Protein AF-A0A1R1C5D7-F1 (afdb_monomer_lite)

Secondary structure (DSSP, 8-state):
-------TT----HHHHHHHHHHHHHHHHHHHT---PBP-SSS--B-EEE--SS---SSEEEPHHHHHHHHHHHHHHHHHHHHHTT-

Radius of gyration: 28.99 Å; chains: 1; bounding box: 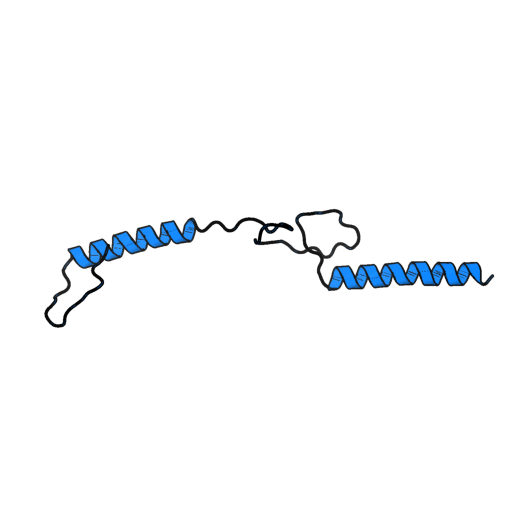55×19×82 Å

Sequence (87 aa):
MAKDNWGLGDTVRPADMN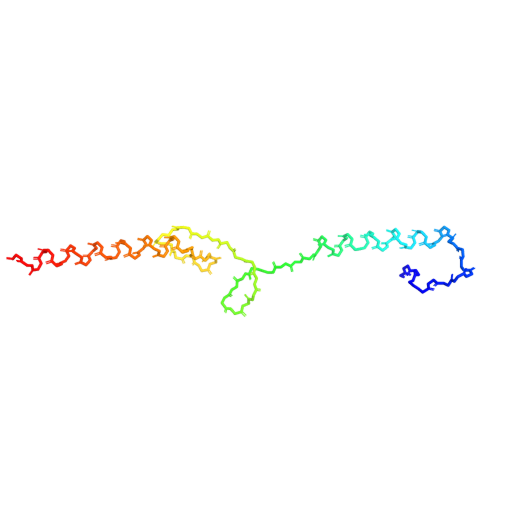EIGSEINQLRTDVDNIEIPDGTTTQKGIVQSSNSTTGTSQTLVATEKAVGDALVQAKAYVDQENLWGAL

Structure (mmCIF, N/CA/C/O backbone):
data_AF-A0A1R1C5D7-F1
#
_entry.id   AF-A0A1R1C5D7-F1
#
loop_
_atom_site.group_PDB
_atom_site.id
_atom_site.type_symbol
_atom_site.label_atom_id
_atom_site.label_alt_id
_atom_site.label_comp_id
_atom_site.label_asym_id
_atom_site.label_entity_id
_atom_site.label_seq_id
_atom_site.pdbx_PDB_ins_code
_atom_site.Cartn_x
_atom_site.Cartn_y
_atom_site.Cartn_z
_atom_site.occupancy
_atom_site.B_iso_or_equiv
_atom_site.auth_seq_id
_atom_site.auth_comp_id
_atom_site.auth_asym_id
_atom_site.auth_atom_id
_atom_site.pdbx_PDB_model_num
ATOM 1 N N . MET A 1 1 ? 13.584 -5.045 -29.139 1.00 84.12 1 MET A N 1
ATOM 2 C CA . MET A 1 1 ? 14.258 -4.816 -27.859 1.00 84.12 1 MET A CA 1
ATOM 3 C C . MET A 1 1 ? 15.682 -4.395 -28.148 1.00 84.12 1 MET A C 1
ATOM 5 O O . MET A 1 1 ? 16.207 -4.880 -29.147 1.00 84.12 1 MET A O 1
ATOM 9 N N . ALA A 1 2 ? 16.264 -3.488 -27.367 1.00 93.88 2 ALA A N 1
ATOM 10 C CA . ALA A 1 2 ? 17.638 -3.064 -27.543 1.00 93.88 2 ALA A CA 1
ATOM 11 C C . ALA A 1 2 ? 18.560 -4.266 -27.366 1.00 93.88 2 ALA A C 1
ATOM 13 O O . ALA A 1 2 ? 18.293 -5.182 -26.585 1.00 93.88 2 ALA A O 1
ATOM 14 N N . LYS A 1 3 ? 19.655 -4.263 -28.119 1.00 93.62 3 LYS A N 1
ATOM 15 C CA . LYS A 1 3 ? 20.647 -5.329 -28.061 1.00 93.62 3 LYS A CA 1
ATOM 16 C C . LYS A 1 3 ? 21.225 -5.458 -26.645 1.00 93.62 3 LYS A C 1
ATOM 18 O O . LYS A 1 3 ? 21.792 -4.504 -26.115 1.00 93.62 3 LYS A O 1
ATOM 23 N N . ASP A 1 4 ? 21.146 -6.660 -26.085 1.00 94.06 4 ASP A N 1
ATOM 24 C CA . ASP A 1 4 ? 21.640 -7.025 -24.752 1.00 94.06 4 ASP A CA 1
ATOM 25 C C . ASP A 1 4 ? 22.912 -7.894 -24.794 1.00 94.06 4 ASP A C 1
ATOM 27 O O . ASP A 1 4 ? 23.724 -7.864 -23.873 1.00 94.06 4 ASP A O 1
ATOM 31 N N . ASN A 1 5 ? 23.141 -8.617 -25.890 1.00 93.25 5 ASN A N 1
ATOM 32 C CA . ASN A 1 5 ? 24.310 -9.473 -26.079 1.00 93.25 5 ASN A CA 1
ATOM 33 C C . ASN A 1 5 ? 25.410 -8.785 -26.912 1.00 93.25 5 ASN A C 1
ATOM 35 O O . ASN A 1 5 ? 25.551 -9.035 -28.113 1.00 93.25 5 ASN A O 1
ATOM 39 N N . TRP A 1 6 ? 26.172 -7.882 -26.290 1.00 95.31 6 TRP A N 1
ATOM 40 C CA . TRP A 1 6 ? 27.303 -7.182 -26.917 1.00 95.31 6 TRP A CA 1
ATOM 41 C C . TRP A 1 6 ? 28.597 -8.004 -26.876 1.00 95.31 6 TRP A C 1
ATOM 43 O O . TRP A 1 6 ? 28.975 -8.545 -25.839 1.00 95.31 6 TRP A O 1
ATOM 53 N N . GLY A 1 7 ? 29.313 -8.054 -27.998 1.00 95.19 7 GLY A N 1
ATOM 54 C CA . GLY A 1 7 ? 30.637 -8.657 -28.126 1.00 95.19 7 GLY A CA 1
ATOM 55 C C . GLY A 1 7 ? 31.760 -7.623 -28.246 1.00 95.19 7 GLY A C 1
ATOM 56 O O . GLY A 1 7 ? 31.546 -6.480 -28.637 1.00 95.19 7 GLY A O 1
ATOM 57 N N . LEU A 1 8 ? 32.997 -8.052 -27.974 1.00 92.62 8 LEU A N 1
ATOM 58 C CA . LEU A 1 8 ? 34.203 -7.203 -28.021 1.00 92.62 8 LEU A CA 1
ATOM 59 C C . LEU A 1 8 ? 34.503 -6.586 -29.402 1.00 92.62 8 LEU A C 1
ATOM 61 O O . LEU A 1 8 ? 35.261 -5.625 -29.480 1.00 92.62 8 LEU A O 1
ATOM 65 N N . GLY A 1 9 ? 33.944 -7.140 -30.482 1.00 94.38 9 GLY A N 1
ATOM 66 C CA . GLY A 1 9 ? 34.092 -6.616 -31.846 1.00 94.38 9 GLY A CA 1
ATOM 67 C C . GLY A 1 9 ? 32.937 -5.728 -32.312 1.00 94.38 9 GLY A C 1
ATOM 68 O O . GLY A 1 9 ? 32.970 -5.234 -33.438 1.00 94.38 9 GLY A O 1
ATOM 69 N N . ASP A 1 10 ? 31.906 -5.545 -31.490 1.00 95.88 10 ASP A N 1
ATOM 70 C CA . ASP A 1 10 ? 30.743 -4.761 -31.878 1.00 95.88 10 ASP A CA 1
ATOM 71 C C . ASP A 1 10 ? 31.023 -3.260 -31.787 1.00 95.88 10 ASP A C 1
ATOM 73 O O . ASP A 1 10 ? 31.682 -2.772 -30.872 1.00 95.88 10 ASP A O 1
ATOM 77 N N . THR A 1 11 ? 30.472 -2.505 -32.735 1.00 93.88 11 THR A N 1
ATOM 78 C CA . THR A 1 11 ? 30.464 -1.040 -32.700 1.00 93.88 11 THR A CA 1
ATOM 79 C C . THR A 1 11 ? 29.030 -0.558 -32.552 1.00 93.88 11 THR A C 1
ATOM 81 O O . THR A 1 11 ? 28.137 -1.066 -33.229 1.00 93.88 11 THR A O 1
ATOM 84 N N . VAL A 1 12 ? 28.813 0.429 -31.683 1.00 94.56 12 VAL A N 1
ATOM 85 C CA . VAL A 1 12 ? 27.495 1.040 -31.484 1.00 94.56 12 VAL A CA 1
ATOM 86 C C . VAL A 1 12 ? 27.075 1.781 -32.749 1.00 94.56 12 VAL A C 1
ATOM 88 O O . VAL A 1 12 ? 27.792 2.650 -33.248 1.00 94.56 12 VAL A O 1
ATOM 91 N N . ARG A 1 13 ? 25.893 1.453 -33.260 1.00 95.38 13 ARG A N 1
ATOM 92 C CA . ARG A 1 13 ? 25.267 2.112 -34.405 1.00 95.38 13 ARG A CA 1
ATOM 93 C C . ARG A 1 13 ? 24.129 3.011 -33.916 1.00 95.38 13 ARG A C 1
ATOM 95 O O . ARG A 1 13 ? 23.529 2.735 -32.879 1.00 95.38 13 ARG A O 1
ATOM 102 N N . PRO A 1 14 ? 23.741 4.039 -34.690 1.00 95.75 14 PRO A N 1
ATOM 103 C CA . PRO A 1 14 ? 22.606 4.894 -34.335 1.00 95.75 14 PRO A CA 1
ATOM 104 C C . PRO A 1 14 ? 21.295 4.129 -34.089 1.00 95.75 14 PRO A C 1
ATOM 106 O O . PRO A 1 14 ? 20.517 4.510 -33.221 1.00 95.75 14 PRO A O 1
ATOM 109 N N . ALA A 1 15 ? 21.062 3.030 -34.816 1.00 94.44 15 ALA A N 1
ATOM 110 C CA . ALA A 1 15 ? 19.895 2.172 -34.610 1.00 94.44 15 ALA A CA 1
ATOM 111 C C . ALA A 1 15 ? 19.852 1.577 -33.194 1.00 94.44 15 ALA A C 1
ATOM 113 O O . ALA A 1 15 ? 18.798 1.595 -32.568 1.00 94.44 15 ALA A O 1
ATOM 114 N N . ASP A 1 16 ? 21.004 1.153 -32.665 1.00 95.06 16 ASP A N 1
ATOM 115 C CA . ASP A 1 16 ? 21.095 0.572 -31.326 1.00 95.06 16 ASP A CA 1
ATOM 116 C C . ASP A 1 16 ? 20.705 1.627 -30.262 1.00 95.06 16 ASP A C 1
ATOM 118 O O . ASP A 1 16 ? 19.991 1.330 -29.308 1.00 95.06 16 ASP A O 1
ATOM 122 N N . MET A 1 17 ? 21.078 2.900 -30.465 1.00 94.75 17 MET A N 1
ATOM 123 C CA . MET A 1 17 ? 20.669 4.009 -29.585 1.00 94.75 17 MET A CA 1
ATOM 124 C C . MET A 1 17 ? 19.176 4.347 -29.694 1.00 94.75 17 MET A C 1
ATOM 126 O O . MET A 1 17 ? 18.541 4.668 -28.689 1.00 94.75 17 MET A O 1
ATOM 130 N N . ASN A 1 18 ? 18.607 4.276 -30.899 1.00 95.94 18 ASN A N 1
ATOM 131 C CA . ASN A 1 18 ? 17.178 4.509 -31.113 1.00 95.94 18 ASN A CA 1
ATOM 132 C C . ASN A 1 18 ? 16.324 3.424 -30.444 1.00 95.94 18 ASN A C 1
ATOM 134 O O . ASN A 1 18 ? 15.299 3.740 -29.841 1.00 95.94 18 ASN A O 1
ATOM 138 N N . GLU A 1 19 ? 16.754 2.163 -30.517 1.00 96.56 19 GLU A N 1
ATOM 139 C CA . GLU A 1 19 ? 16.093 1.043 -29.843 1.00 96.56 19 GLU A CA 1
ATOM 140 C C . GLU A 1 19 ? 16.108 1.226 -28.322 1.00 96.56 19 GLU A C 1
ATOM 142 O O . GLU A 1 19 ? 15.051 1.142 -27.701 1.00 96.56 19 GLU A O 1
ATOM 147 N N . ILE A 1 20 ? 17.258 1.594 -27.740 1.00 96.50 20 ILE A N 1
ATOM 148 C CA . ILE A 1 20 ? 17.363 1.938 -26.311 1.00 96.50 20 ILE A CA 1
ATOM 149 C C . ILE A 1 20 ? 16.402 3.079 -25.953 1.00 96.50 20 ILE A C 1
ATOM 151 O O . ILE A 1 20 ? 15.679 3.000 -24.963 1.00 96.50 20 ILE A O 1
ATOM 155 N N . GLY A 1 21 ? 16.357 4.145 -26.759 1.00 96.50 21 GLY A N 1
ATOM 156 C CA . GLY A 1 21 ? 15.451 5.271 -26.527 1.00 96.50 21 GLY A CA 1
ATOM 157 C C . GLY A 1 21 ? 13.974 4.865 -26.554 1.00 96.50 21 GLY A C 1
ATOM 158 O O . GLY A 1 21 ? 13.191 5.310 -25.713 1.00 96.50 21 GLY A O 1
ATOM 159 N N . SER A 1 22 ? 13.595 3.988 -27.487 1.00 97.31 22 SER A N 1
ATOM 160 C CA . SER A 1 22 ? 12.242 3.434 -27.563 1.00 97.31 22 SER A CA 1
ATOM 161 C C . SER A 1 22 ? 11.904 2.596 -26.333 1.00 97.31 22 SER A C 1
ATOM 163 O O . SER A 1 22 ? 10.817 2.742 -25.779 1.00 97.31 22 SER A O 1
ATOM 165 N N . GLU A 1 23 ? 12.823 1.746 -25.883 1.00 97.25 23 GLU A N 1
ATOM 166 C CA . GLU A 1 23 ? 12.616 0.931 -24.686 1.00 97.25 23 GLU A CA 1
ATOM 167 C C . GLU A 1 23 ? 12.522 1.758 -23.416 1.00 97.25 23 GLU A C 1
ATOM 169 O O . GLU A 1 23 ? 11.655 1.497 -22.596 1.00 97.25 23 GLU A O 1
ATOM 174 N N . ILE A 1 24 ? 13.350 2.790 -23.257 1.00 97.25 24 ILE A N 1
ATOM 175 C CA . ILE A 1 24 ? 1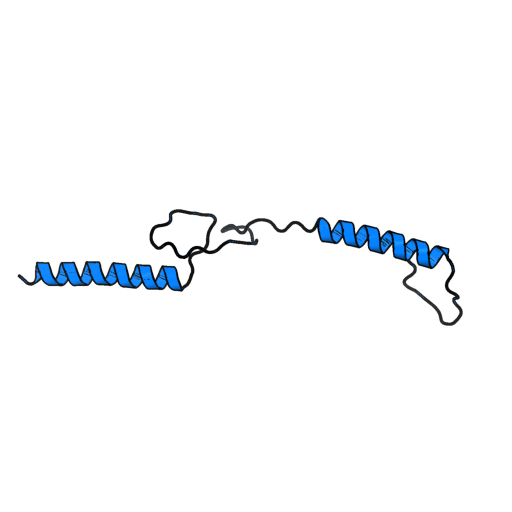3.262 3.699 -22.107 1.00 97.25 24 ILE A CA 1
ATOM 176 C C . ILE A 1 24 ? 11.895 4.385 -22.066 1.00 97.25 24 ILE A C 1
ATOM 178 O O . ILE A 1 24 ? 11.319 4.554 -20.991 1.00 97.25 24 ILE A O 1
ATOM 182 N N . ASN A 1 25 ? 11.361 4.783 -23.223 1.00 97.44 25 ASN A N 1
ATOM 183 C CA . ASN A 1 25 ? 10.025 5.364 -23.287 1.00 97.44 25 ASN A CA 1
ATOM 184 C C . ASN A 1 25 ? 8.947 4.340 -22.915 1.00 97.44 25 ASN A C 1
ATOM 186 O O . ASN A 1 25 ? 8.048 4.689 -22.155 1.00 97.44 25 ASN A O 1
ATOM 190 N N . GLN A 1 26 ? 9.071 3.092 -23.375 1.00 97.12 26 GLN A N 1
ATOM 191 C CA . GLN A 1 26 ? 8.161 2.019 -22.980 1.00 97.12 26 GLN A CA 1
ATOM 192 C C . GLN A 1 26 ? 8.246 1.734 -21.477 1.00 97.12 26 GLN A C 1
ATOM 194 O O . GLN A 1 26 ? 7.222 1.717 -20.813 1.00 97.12 26 GLN A O 1
ATOM 199 N N . LEU A 1 27 ? 9.450 1.613 -20.912 1.00 97.25 27 LEU A N 1
ATOM 200 C CA . LEU A 1 27 ? 9.657 1.396 -19.479 1.00 97.25 27 LEU A CA 1
ATOM 201 C C . LEU A 1 27 ? 9.092 2.538 -18.634 1.00 97.25 27 LEU A C 1
ATOM 203 O O . LEU A 1 27 ? 8.530 2.281 -17.577 1.00 97.25 27 LEU A O 1
ATOM 207 N N . ARG A 1 28 ? 9.215 3.794 -19.086 1.00 97.50 28 ARG A N 1
ATOM 208 C CA . ARG A 1 28 ? 8.566 4.931 -18.418 1.00 97.50 28 ARG A CA 1
ATOM 209 C C . ARG A 1 28 ? 7.056 4.723 -18.372 1.00 97.50 28 ARG A C 1
ATOM 211 O O . ARG A 1 28 ? 6.471 4.826 -17.306 1.00 97.50 28 ARG A O 1
ATOM 218 N N . THR A 1 29 ? 6.453 4.383 -19.509 1.00 97.56 29 THR A N 1
ATOM 219 C CA . THR A 1 29 ? 5.023 4.074 -19.584 1.00 97.56 29 THR A CA 1
ATOM 220 C C . THR A 1 29 ? 4.648 2.884 -18.702 1.00 97.56 29 THR A C 1
ATOM 222 O O . THR A 1 29 ? 3.637 2.945 -18.012 1.00 97.56 29 THR A O 1
ATOM 225 N N . ASP A 1 30 ? 5.449 1.823 -18.681 1.00 97.50 30 ASP A N 1
ATOM 226 C CA . ASP A 1 30 ? 5.182 0.636 -17.870 1.00 97.50 30 ASP A CA 1
ATOM 227 C C . ASP A 1 30 ? 5.254 0.960 -16.373 1.00 97.50 30 ASP A C 1
ATOM 229 O O . ASP A 1 30 ? 4.382 0.534 -15.624 1.00 97.50 30 ASP A O 1
ATOM 233 N N . VAL A 1 31 ? 6.244 1.752 -15.942 1.00 97.50 31 VAL A N 1
ATOM 234 C CA . VAL A 1 31 ? 6.396 2.214 -14.552 1.00 97.50 31 VAL A CA 1
ATOM 235 C C . VAL A 1 31 ? 5.259 3.147 -14.142 1.00 97.50 31 VAL A C 1
ATOM 237 O O . VAL A 1 31 ? 4.716 2.985 -13.050 1.00 97.50 31 VAL A O 1
ATOM 240 N N . ASP A 1 32 ? 4.872 4.086 -15.009 1.00 97.62 32 ASP A N 1
ATOM 241 C CA . ASP A 1 32 ? 3.753 5.003 -14.761 1.00 97.62 32 ASP A CA 1
ATOM 242 C C . ASP A 1 32 ? 2.416 4.250 -14.629 1.00 97.62 32 ASP A C 1
ATOM 244 O O . ASP A 1 32 ? 1.529 4.690 -13.899 1.00 97.62 32 ASP A O 1
ATOM 248 N N . ASN A 1 33 ? 2.283 3.099 -15.297 1.00 97.12 33 ASN A N 1
ATOM 249 C CA . ASN A 1 33 ? 1.098 2.241 -15.256 1.00 97.12 33 ASN A CA 1
ATOM 250 C C . ASN A 1 33 ? 1.185 1.109 -14.215 1.00 97.12 33 ASN A C 1
ATOM 252 O O . ASN A 1 33 ? 0.370 0.184 -14.246 1.00 97.12 33 ASN A O 1
ATOM 256 N N . ILE A 1 34 ? 2.152 1.135 -13.290 1.00 96.75 34 ILE A N 1
ATOM 257 C CA . ILE A 1 34 ? 2.141 0.202 -12.157 1.00 96.75 34 ILE A CA 1
ATOM 258 C C . ILE A 1 34 ? 0.972 0.571 -11.238 1.00 96.75 34 ILE A C 1
ATOM 260 O O . ILE A 1 34 ? 1.031 1.537 -10.479 1.00 96.75 34 ILE A O 1
ATOM 264 N N . GLU A 1 35 ? -0.082 -0.240 -11.271 1.00 95.88 35 GLU A N 1
ATOM 265 C CA . GLU A 1 35 ? -1.229 -0.121 -10.372 1.00 95.88 35 GLU A CA 1
ATOM 266 C C . GLU A 1 35 ? -1.068 -1.046 -9.158 1.00 95.88 35 GLU A C 1
ATOM 268 O O . GLU A 1 35 ? -0.822 -2.248 -9.288 1.00 95.88 35 GLU A O 1
ATOM 273 N N . ILE A 1 36 ? -1.236 -0.492 -7.955 1.00 95.50 36 ILE A N 1
ATOM 274 C CA . ILE A 1 36 ? -1.289 -1.258 -6.706 1.00 95.50 36 ILE A CA 1
ATOM 275 C C . ILE A 1 36 ? -2.700 -1.098 -6.134 1.00 95.50 36 ILE A C 1
ATOM 277 O O . ILE A 1 36 ? -3.101 0.035 -5.867 1.00 95.50 36 ILE A O 1
ATOM 281 N N . PRO A 1 37 ? -3.460 -2.190 -5.938 1.00 95.56 37 PRO A N 1
ATOM 282 C CA . PRO A 1 37 ? -4.810 -2.094 -5.402 1.00 95.56 37 PRO A CA 1
ATOM 283 C C . PRO A 1 37 ? -4.800 -1.675 -3.929 1.00 95.56 37 PRO A C 1
ATOM 285 O O . PRO A 1 37 ? -3.802 -1.830 -3.214 1.00 95.56 37 PRO A O 1
ATOM 288 N N . ASP A 1 38 ? -5.954 -1.213 -3.459 1.00 96.19 38 ASP A N 1
ATOM 289 C CA . ASP A 1 38 ? -6.184 -0.997 -2.036 1.00 96.19 38 ASP A CA 1
ATOM 290 C C . ASP A 1 38 ? -6.120 -2.322 -1.266 1.00 96.19 38 ASP A C 1
ATOM 292 O O . ASP A 1 38 ? -6.512 -3.392 -1.746 1.00 96.19 38 ASP A O 1
ATOM 296 N N . GLY A 1 39 ? -5.609 -2.254 -0.039 1.00 96.69 39 GLY A N 1
ATOM 297 C CA . GLY A 1 39 ? -5.571 -3.396 0.860 1.00 96.69 39 GLY A CA 1
ATOM 298 C C . GLY A 1 39 ? -6.959 -3.721 1.404 1.00 96.69 39 GLY A C 1
ATOM 299 O O . GLY A 1 39 ? -7.690 -2.848 1.866 1.00 96.69 39 GLY A O 1
ATOM 300 N N . THR A 1 40 ? -7.299 -5.006 1.407 1.00 95.12 40 THR A N 1
ATOM 301 C CA . THR A 1 40 ? -8.496 -5.548 2.054 1.00 95.12 40 THR A CA 1
ATOM 302 C C . THR A 1 40 ? -8.102 -6.692 2.987 1.00 95.12 40 THR A C 1
ATOM 304 O O . THR A 1 40 ? -6.939 -7.087 3.075 1.00 95.12 40 THR A O 1
ATOM 307 N N . THR A 1 41 ? -9.068 -7.277 3.690 1.00 95.06 41 THR A N 1
ATOM 308 C CA . THR A 1 41 ? -8.811 -8.435 4.561 1.00 95.06 41 THR A CA 1
ATOM 309 C C . THR A 1 41 ? -8.415 -9.699 3.791 1.00 95.06 41 THR A C 1
ATOM 311 O O . THR A 1 41 ? -7.829 -10.607 4.378 1.00 95.06 41 THR A O 1
ATOM 314 N N . THR A 1 42 ? -8.698 -9.765 2.486 1.00 95.94 42 THR A N 1
ATOM 315 C CA . THR A 1 42 ? -8.386 -10.917 1.622 1.00 95.94 42 THR A CA 1
ATOM 316 C C . THR A 1 42 ? -7.417 -10.590 0.487 1.00 95.94 42 THR A C 1
ATOM 318 O O . THR A 1 42 ? -6.920 -11.503 -0.169 1.00 95.94 42 THR A O 1
AT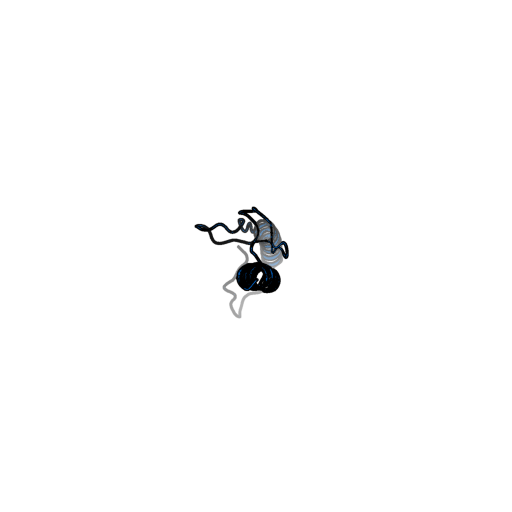OM 321 N N . GLN A 1 43 ? -7.133 -9.310 0.241 1.00 95.69 43 GLN A N 1
ATOM 322 C CA . GLN A 1 43 ? -6.235 -8.840 -0.811 1.00 95.69 43 GLN A CA 1
ATOM 323 C C . GLN A 1 43 ? -5.160 -7.933 -0.218 1.00 95.69 43 GLN A C 1
ATOM 325 O O . GLN A 1 43 ? -5.456 -6.956 0.462 1.00 95.69 43 GLN A O 1
ATOM 330 N N . LYS A 1 44 ? -3.893 -8.237 -0.503 1.00 95.75 44 LYS A N 1
ATOM 331 C CA . LYS A 1 44 ? -2.782 -7.345 -0.149 1.00 95.75 44 LYS A CA 1
ATOM 332 C C . LYS A 1 44 ? -2.852 -6.072 -0.996 1.00 95.75 44 LYS A C 1
ATOM 334 O O . LYS A 1 44 ? -3.136 -6.160 -2.187 1.00 95.75 44 LYS A O 1
ATOM 339 N N . GLY A 1 45 ? -2.525 -4.933 -0.397 1.00 96.50 45 GLY A N 1
ATOM 340 C CA . GLY A 1 45 ? -2.557 -3.636 -1.064 1.00 96.50 45 GLY A CA 1
ATOM 341 C C . GLY A 1 45 ? -2.119 -2.501 -0.142 1.00 96.50 45 GLY A C 1
ATOM 342 O O . GLY A 1 45 ? -1.625 -2.752 0.962 1.00 96.50 45 GLY A O 1
ATOM 343 N N . ILE A 1 46 ? -2.290 -1.262 -0.597 1.00 97.19 46 ILE A N 1
ATOM 344 C CA . ILE A 1 46 ? -1.984 -0.055 0.184 1.00 97.19 46 ILE A CA 1
ATOM 345 C C . ILE A 1 46 ? -3.197 0.304 1.046 1.00 97.19 46 ILE A C 1
ATOM 347 O O . ILE A 1 46 ? -4.336 0.192 0.610 1.00 97.19 46 ILE A O 1
ATOM 351 N N . VAL A 1 47 ? -2.963 0.734 2.285 1.00 96.56 47 VAL A N 1
ATOM 352 C CA . VAL A 1 47 ? -4.016 1.193 3.202 1.00 96.56 47 VAL A CA 1
ATOM 353 C C . VAL A 1 47 ? -3.620 2.529 3.812 1.00 96.56 47 VAL A C 1
ATOM 355 O O . VAL A 1 47 ? -2.436 2.796 4.028 1.00 96.56 47 VAL A O 1
ATOM 358 N N . GLN A 1 48 ? -4.607 3.364 4.125 1.00 97.31 48 GLN A N 1
ATOM 359 C CA . GLN A 1 48 ? -4.390 4.569 4.923 1.00 97.31 48 GLN A CA 1
ATOM 360 C C . GLN A 1 48 ? -4.610 4.282 6.407 1.00 97.31 48 GLN A C 1
ATOM 362 O O . GLN A 1 48 ? -5.347 3.370 6.782 1.00 97.31 48 GLN A O 1
ATOM 367 N N . SER A 1 49 ? -3.972 5.072 7.265 1.00 97.06 49 SER A N 1
ATOM 368 C CA . SER A 1 49 ? -4.091 4.948 8.715 1.00 97.06 49 SER A CA 1
ATOM 369 C C . SER A 1 49 ? -5.008 6.018 9.308 1.00 97.06 49 SER A C 1
ATOM 371 O O . SER A 1 49 ? -5.126 7.126 8.785 1.00 97.06 49 SER A O 1
ATOM 373 N N . SER A 1 50 ? -5.665 5.691 10.422 1.00 97.00 50 SER A N 1
ATOM 374 C CA . SER A 1 50 ? -6.489 6.628 11.188 1.00 97.00 50 SER A CA 1
ATOM 375 C C . SER A 1 50 ? -6.138 6.605 12.669 1.00 97.00 50 SER A C 1
ATOM 377 O O . SER A 1 50 ? -5.904 5.549 13.256 1.00 97.00 50 SER A O 1
ATOM 379 N N . ASN A 1 51 ? -6.150 7.792 13.277 1.00 97.00 51 ASN A N 1
ATOM 380 C CA . ASN A 1 51 ? -5.998 7.977 14.720 1.00 97.00 51 ASN A CA 1
ATOM 381 C C . ASN A 1 51 ? -7.349 8.075 15.463 1.00 97.00 51 ASN A C 1
ATOM 383 O O . ASN A 1 51 ? -7.359 8.351 16.660 1.00 97.00 51 ASN A O 1
ATOM 387 N N . SER A 1 52 ? -8.489 7.906 14.779 1.00 96.75 52 SER A N 1
ATOM 388 C CA . SER A 1 52 ? -9.808 7.948 15.427 1.00 96.75 52 SER A CA 1
ATOM 389 C C . SER A 1 52 ? -10.022 6.736 16.337 1.00 96.75 52 SER A C 1
ATOM 391 O O . SER A 1 52 ? -9.756 5.607 15.930 1.00 96.75 52 SER A O 1
ATOM 393 N N . THR A 1 53 ? -10.564 6.956 17.538 1.00 95.56 53 THR A N 1
ATOM 394 C CA . THR A 1 53 ? -10.921 5.889 18.492 1.00 95.56 53 THR A CA 1
ATOM 395 C C . THR A 1 53 ? -12.379 5.436 18.378 1.00 95.56 53 THR A C 1
ATOM 397 O O . THR A 1 53 ? -12.792 4.523 19.085 1.00 95.56 53 THR A O 1
ATOM 400 N N . THR A 1 54 ? -13.170 6.065 17.503 1.00 94.25 54 THR A N 1
ATOM 401 C CA . THR A 1 54 ? -14.617 5.813 17.343 1.00 94.25 54 THR A CA 1
ATOM 402 C C . THR A 1 54 ? -15.025 5.548 15.892 1.00 94.25 54 THR A C 1
ATOM 404 O O . THR A 1 54 ? -16.212 5.501 15.570 1.00 94.25 54 THR A O 1
ATOM 407 N N . GLY A 1 55 ? -14.051 5.410 14.989 1.00 91.69 55 GLY A N 1
ATOM 408 C CA . GLY A 1 55 ? -14.309 5.199 13.567 1.00 91.69 55 GLY A CA 1
ATOM 409 C C . GLY A 1 55 ? -14.928 3.832 13.261 1.00 91.69 55 GLY A C 1
ATOM 410 O O . GLY A 1 55 ? -14.658 2.846 13.937 1.00 91.69 55 GLY A O 1
ATOM 411 N N . THR A 1 56 ? -15.718 3.772 12.187 1.00 95.06 56 THR A N 1
ATOM 412 C CA . THR A 1 56 ? -16.349 2.544 11.659 1.00 95.06 56 THR A CA 1
ATOM 413 C C . THR A 1 56 ? -15.841 2.166 10.261 1.00 95.06 56 THR A C 1
ATOM 415 O O . THR A 1 56 ? -16.433 1.322 9.587 1.00 95.06 56 THR A O 1
ATOM 418 N N . SER A 1 57 ? -14.764 2.810 9.794 1.00 94.62 57 SER A N 1
ATOM 419 C CA . SER A 1 57 ? -14.207 2.563 8.461 1.00 94.62 57 SER A CA 1
ATOM 420 C C . SER A 1 57 ? -13.686 1.131 8.327 1.00 94.62 57 SER A C 1
ATOM 422 O O . SER A 1 57 ? -13.021 0.624 9.226 1.00 94.62 57 SER A O 1
ATOM 424 N N . GLN A 1 58 ? -13.944 0.517 7.172 1.00 93.94 58 GLN A N 1
ATOM 425 C CA . GLN A 1 58 ? -13.383 -0.780 6.775 1.00 93.94 58 GLN A CA 1
ATOM 426 C C . GLN A 1 58 ? -12.194 -0.639 5.807 1.00 93.94 58 GLN A C 1
ATOM 428 O O . GLN A 1 58 ? -11.612 -1.642 5.408 1.00 93.94 58 GLN A O 1
ATOM 433 N N . THR A 1 59 ? -11.831 0.591 5.425 1.00 94.56 59 THR A N 1
ATOM 434 C CA . THR A 1 59 ? -10.735 0.887 4.481 1.00 94.56 59 THR A CA 1
ATOM 435 C C . THR A 1 59 ? -9.504 1.497 5.153 1.00 94.56 59 THR A C 1
ATOM 437 O O . THR A 1 59 ? -8.456 1.632 4.527 1.00 94.56 59 THR A O 1
ATOM 440 N N . LEU A 1 60 ? -9.620 1.885 6.427 1.00 96.50 60 LEU A N 1
ATOM 441 C CA . LEU A 1 60 ? -8.537 2.480 7.206 1.00 96.50 60 LEU A CA 1
ATOM 442 C C . LEU A 1 60 ? -8.049 1.495 8.262 1.00 96.50 60 LEU A C 1
ATOM 444 O O . LEU A 1 60 ? -8.853 0.826 8.908 1.00 96.50 60 LEU A O 1
ATOM 448 N N . VAL A 1 61 ? -6.741 1.473 8.498 1.00 95.38 61 VAL A N 1
ATOM 449 C CA . VAL A 1 61 ? -6.156 0.733 9.620 1.00 95.38 61 VAL A CA 1
ATOM 450 C C . VAL A 1 61 ? -6.003 1.633 10.843 1.00 95.38 61 VAL A C 1
ATOM 452 O O . VAL A 1 61 ? -5.650 2.811 10.733 1.00 95.38 61 VAL A O 1
ATOM 455 N 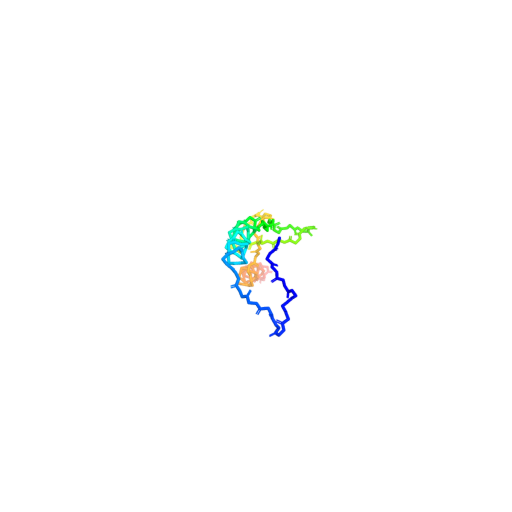N . ALA A 1 62 ? -6.260 1.083 12.027 1.00 97.00 62 ALA A N 1
ATOM 456 C CA . ALA A 1 62 ? -5.993 1.780 13.279 1.00 97.00 62 ALA A CA 1
ATOM 457 C C . ALA A 1 62 ? -4.480 1.855 13.540 1.00 97.00 62 ALA A C 1
ATOM 459 O O . ALA A 1 62 ? -3.753 0.890 13.305 1.00 97.00 62 ALA A O 1
ATOM 460 N N . THR A 1 63 ? -4.001 2.991 14.046 1.00 97.50 63 THR A N 1
ATOM 461 C CA . THR A 1 63 ? -2.623 3.116 14.544 1.00 97.50 63 THR A CA 1
ATOM 462 C C . THR A 1 63 ? -2.497 2.567 15.966 1.00 97.50 63 THR A C 1
ATOM 464 O O . THR A 1 63 ? -3.470 2.536 16.721 1.00 97.50 63 THR A O 1
ATOM 467 N N . GLU A 1 64 ? -1.275 2.225 16.387 1.00 97.81 64 GLU A N 1
ATOM 468 C CA . GLU A 1 64 ? -0.989 1.862 17.786 1.00 97.81 64 GLU A CA 1
ATOM 469 C C . GLU A 1 64 ? -1.436 2.954 18.770 1.00 97.81 64 GLU A C 1
ATOM 471 O O . GLU A 1 64 ? -1.932 2.651 19.854 1.00 97.81 64 GLU A O 1
ATOM 476 N N . LYS A 1 65 ? -1.338 4.229 18.367 1.00 97.56 65 LYS A N 1
ATOM 477 C CA . LYS A 1 65 ? -1.838 5.361 19.152 1.00 97.56 65 LYS A CA 1
ATOM 478 C C . LYS A 1 65 ? -3.354 5.285 19.356 1.00 97.56 65 LYS A C 1
ATOM 480 O O . LYS A 1 65 ? -3.800 5.397 20.492 1.00 97.56 65 LYS A O 1
ATOM 485 N N . ALA A 1 66 ? -4.140 5.085 18.293 1.00 97.81 66 ALA A N 1
ATOM 486 C CA . ALA A 1 66 ? -5.597 4.963 18.410 1.00 97.81 66 ALA A CA 1
ATOM 487 C C . ALA A 1 66 ? -5.999 3.788 19.309 1.00 97.81 66 ALA A C 1
ATOM 489 O O . ALA A 1 66 ? -6.887 3.926 20.149 1.00 97.81 66 ALA A O 1
ATOM 490 N N . VAL A 1 67 ? -5.313 2.650 19.172 1.00 97.12 67 VAL A N 1
ATOM 491 C CA . VAL A 1 67 ? -5.544 1.471 20.019 1.00 97.12 67 VAL A CA 1
ATOM 492 C C . VAL A 1 67 ? -5.224 1.781 21.486 1.00 97.12 67 VAL A C 1
ATOM 494 O O . VAL A 1 67 ? -6.013 1.453 22.372 1.00 97.12 67 VAL A O 1
ATOM 497 N N . GLY A 1 68 ? -4.103 2.457 21.751 1.00 97.94 68 GLY A N 1
ATOM 498 C CA . GLY A 1 68 ? -3.718 2.884 23.096 1.00 97.94 68 GLY A CA 1
ATOM 499 C C . GLY A 1 68 ? -4.714 3.861 23.724 1.00 97.94 68 GLY A C 1
ATOM 500 O O . GLY A 1 68 ? -5.142 3.657 24.859 1.00 97.94 68 GLY A O 1
ATOM 501 N N . ASP A 1 69 ? -5.138 4.883 22.981 1.00 97.81 69 ASP A N 1
ATOM 502 C CA . ASP A 1 69 ? -6.096 5.884 23.461 1.00 97.81 69 ASP A CA 1
ATOM 503 C C . ASP A 1 69 ? -7.468 5.259 23.760 1.00 97.81 69 ASP A C 1
ATOM 505 O O . AS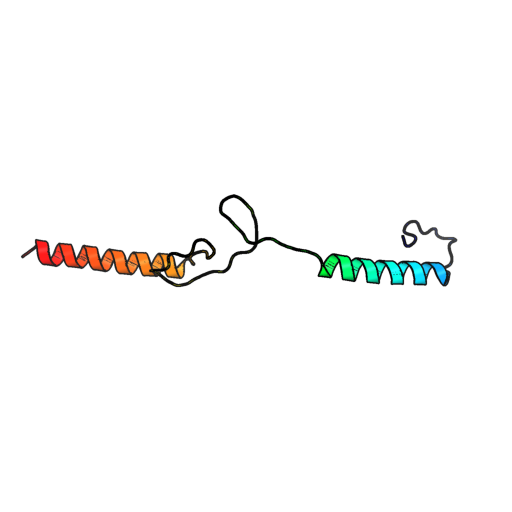P A 1 69 ? -8.077 5.567 24.787 1.00 97.81 69 ASP A O 1
ATOM 509 N N . ALA A 1 70 ? -7.946 4.345 22.908 1.00 96.75 70 ALA A N 1
ATOM 510 C CA . ALA A 1 70 ? -9.190 3.612 23.140 1.00 96.75 70 ALA A CA 1
ATOM 511 C C . ALA A 1 70 ? -9.108 2.733 24.401 1.00 96.75 70 ALA A C 1
ATOM 513 O O . ALA A 1 70 ? -10.056 2.691 25.187 1.00 96.75 70 ALA A O 1
ATOM 514 N N . LEU A 1 71 ? -7.962 2.084 24.645 1.00 97.00 71 LEU A N 1
ATOM 515 C CA . LEU A 1 71 ? -7.730 1.306 25.864 1.00 97.00 71 LEU A CA 1
ATOM 516 C C . LEU A 1 71 ? -7.752 2.188 27.121 1.00 97.00 71 LEU A C 1
ATOM 518 O O . LEU A 1 71 ? -8.326 1.794 28.135 1.00 97.00 71 LEU A O 1
ATOM 522 N N . VAL A 1 72 ? -7.143 3.376 27.068 1.00 96.69 72 VAL A N 1
ATOM 523 C CA . VAL A 1 72 ? -7.176 4.342 28.180 1.00 96.69 72 VAL A CA 1
ATOM 524 C C . VAL A 1 72 ? -8.608 4.795 28.462 1.00 96.69 72 VAL A C 1
ATOM 526 O O . VAL A 1 72 ? -9.031 4.778 29.618 1.00 96.69 72 VAL A O 1
ATOM 529 N N . GLN A 1 73 ? -9.375 5.139 27.424 1.00 94.62 73 GLN A N 1
ATOM 530 C CA . GLN A 1 73 ? -10.784 5.520 27.567 1.00 94.62 73 GLN A CA 1
ATOM 531 C C . GLN A 1 73 ? -11.611 4.385 28.186 1.00 94.62 73 GLN A C 1
ATOM 533 O O . GLN A 1 73 ? -12.359 4.624 29.129 1.00 94.62 73 GLN A O 1
ATOM 538 N N . ALA A 1 74 ? -11.435 3.143 27.722 1.00 94.19 74 ALA A N 1
ATOM 539 C CA . ALA A 1 74 ? -12.143 1.981 28.258 1.00 94.19 74 ALA A CA 1
ATOM 540 C C . ALA A 1 74 ? -11.844 1.736 29.747 1.00 94.19 74 ALA A C 1
ATOM 542 O O . ALA A 1 74 ? -12.761 1.472 30.522 1.00 94.19 74 ALA A O 1
ATOM 543 N N . LYS A 1 75 ? -10.579 1.873 30.170 1.00 94.94 75 LYS A N 1
ATOM 544 C CA . LYS A 1 75 ? -10.199 1.752 31.588 1.00 94.94 75 LYS A CA 1
ATOM 545 C C . LYS A 1 75 ? -10.873 2.809 32.458 1.00 94.94 75 LYS A C 1
ATOM 547 O O . LYS A 1 75 ? -11.394 2.470 33.513 1.00 94.94 75 LYS A O 1
ATOM 552 N N . ALA A 1 76 ? -10.939 4.054 31.985 1.00 91.69 76 ALA A N 1
ATOM 553 C CA . ALA A 1 76 ? -11.595 5.130 32.721 1.00 91.69 76 ALA A CA 1
ATOM 554 C C . ALA A 1 76 ? -13.087 4.845 32.986 1.00 91.69 76 ALA A C 1
ATOM 556 O O . ALA A 1 76 ? -13.579 5.173 34.063 1.00 91.69 76 ALA A O 1
ATOM 557 N N . TYR A 1 77 ? -13.798 4.203 32.049 1.00 87.94 77 TYR A N 1
ATOM 558 C CA . TYR A 1 77 ? -15.190 3.785 32.265 1.00 87.94 77 TYR A CA 1
ATOM 559 C C . TYR A 1 77 ? -15.324 2.704 33.348 1.00 87.94 77 TYR A C 1
ATOM 561 O O . TYR A 1 77 ? -16.197 2.810 34.206 1.00 87.94 77 TYR A O 1
ATOM 569 N N . VAL A 1 78 ? -14.447 1.694 33.346 1.00 89.69 78 VAL A N 1
ATOM 570 C CA . VAL A 1 78 ? -14.452 0.625 34.365 1.00 89.69 78 VAL A CA 1
ATOM 571 C C . VAL A 1 78 ? -14.116 1.181 35.749 1.00 89.69 78 VAL A C 1
ATOM 573 O O . VAL A 1 78 ? -14.768 0.843 36.735 1.00 89.69 78 VAL A O 1
ATOM 576 N N . ASP A 1 79 ? -13.125 2.069 35.831 1.00 86.00 79 ASP A N 1
ATOM 577 C CA . ASP A 1 79 ? -12.743 2.709 37.091 1.00 86.00 79 ASP A CA 1
ATOM 578 C C . ASP A 1 79 ? -13.887 3.565 37.652 1.00 86.00 79 ASP A C 1
ATOM 580 O O . ASP A 1 79 ? -14.127 3.556 38.859 1.00 86.00 79 ASP A O 1
ATOM 584 N N . GLN A 1 80 ? -14.641 4.255 36.787 1.00 81.12 80 GLN A N 1
ATOM 585 C CA . GLN A 1 80 ? -15.860 4.956 37.191 1.00 81.12 80 GLN A CA 1
ATOM 586 C C . GLN A 1 80 ? -16.899 3.990 37.766 1.00 81.12 80 GLN A C 1
ATOM 588 O O . GLN A 1 80 ? -17.383 4.234 38.865 1.00 81.12 80 GLN A O 1
ATOM 593 N N . GLU A 1 81 ? -17.227 2.891 37.086 1.00 76.69 81 GLU A N 1
ATOM 594 C CA . GLU A 1 81 ? -18.216 1.913 37.573 1.00 76.69 81 GLU A CA 1
ATOM 595 C C . GLU A 1 81 ? -17.845 1.344 38.955 1.00 76.69 81 GLU A C 1
ATOM 597 O O . GLU A 1 81 ? -18.687 1.282 39.852 1.00 76.69 81 GLU A O 1
ATOM 602 N N . ASN A 1 82 ? -16.562 1.041 39.169 1.00 77.19 82 ASN A N 1
ATOM 603 C CA . ASN A 1 82 ? -16.052 0.569 40.458 1.00 77.19 82 ASN A CA 1
ATOM 604 C C . ASN A 1 82 ? -16.168 1.619 41.580 1.00 77.19 82 ASN A C 1
ATOM 606 O O . ASN A 1 82 ? -16.334 1.251 42.742 1.00 77.19 82 ASN A O 1
ATOM 610 N N . LEU A 1 83 ? -16.099 2.916 41.259 1.00 73.75 83 LEU A N 1
ATOM 611 C CA . LEU A 1 83 ? -16.294 4.006 42.224 1.00 73.75 83 LEU A CA 1
ATOM 612 C C . LEU A 1 83 ? -17.766 4.161 42.634 1.00 73.75 83 LEU A C 1
ATOM 614 O O . LEU A 1 83 ? -18.040 4.464 43.793 1.00 73.75 83 LEU A O 1
ATOM 618 N N . TRP A 1 84 ? -18.708 3.942 41.711 1.00 69.94 84 TRP A N 1
ATOM 619 C CA . TRP A 1 84 ? -20.147 4.028 41.999 1.00 69.94 84 TRP A CA 1
ATOM 620 C C . TRP A 1 84 ? -20.697 2.766 42.674 1.00 69.94 84 TRP A C 1
ATOM 622 O O . TRP A 1 84 ? -21.616 2.875 43.476 1.00 69.94 84 TRP A O 1
ATOM 632 N N . GLY A 1 85 ? -20.135 1.586 42.390 1.00 65.06 85 GLY A N 1
ATOM 633 C CA . GLY A 1 85 ? -20.528 0.321 43.025 1.00 65.06 85 GLY A CA 1
ATOM 634 C C . GLY A 1 85 ? -19.979 0.105 44.443 1.00 65.06 85 GLY A C 1
ATOM 635 O O . GLY A 1 85 ? -20.350 -0.871 45.092 1.00 65.06 85 GLY A O 1
ATOM 636 N N . ALA A 1 86 ? -19.087 0.983 44.916 1.00 59.31 86 ALA A N 1
ATOM 637 C CA . ALA A 1 86 ? -18.489 0.937 46.254 1.00 59.31 86 ALA A CA 1
ATOM 638 C C . ALA A 1 86 ? -19.166 1.874 47.282 1.00 59.31 86 ALA A C 1
ATOM 640 O O . ALA A 1 86 ? -18.723 1.921 48.433 1.00 59.31 86 ALA A O 1
ATOM 641 N N . LEU A 1 87 ? -20.202 2.618 46.872 1.00 52.19 87 LEU A N 1
ATOM 642 C CA . LEU A 1 87 ? -21.054 3.476 47.712 1.00 52.19 87 LEU A CA 1
ATOM 643 C C . LEU A 1 87 ? -22.400 2.797 47.993 1.00 52.19 87 LEU A C 1
ATOM 645 O O . LEU A 1 87 ? -22.924 3.013 49.109 1.00 52.19 87 LEU A O 1
#

Foldseek 3Di:
DQDDDDDPPDDDDVVSVVVVVVVVVVVVVVVVPDDFDQDAPVDDGDAAEDLDLDDPDRRHHYDPNSVVVVVVVVVVVVVVVVVVVVD

Organism: Paenibacillus amylolyticus (NCBI:txid1451)

pLDDT: mean 93.06, std 8.37, range [52.19, 97.94]

InterPro domains:
  IPR005068 Bacteriophage lambda, Tail fiber protein, repeat-2 [PF03406] (40-77)